Protein AF-A0A2K3MFQ8-F1 (afdb_monomer_lite)

Structure (mmCIF, N/CA/C/O backbone):
data_AF-A0A2K3MFQ8-F1
#
_entry.id   AF-A0A2K3MFQ8-F1
#
loop_
_atom_site.group_PDB
_atom_site.id
_atom_site.type_symbol
_atom_site.label_atom_id
_atom_site.label_alt_id
_atom_site.label_comp_id
_atom_site.label_asym_id
_atom_site.label_entity_id
_atom_site.label_seq_id
_atom_site.pdbx_PDB_ins_code
_atom_site.Cartn_x
_atom_site.Cartn_y
_atom_site.Cartn_z
_atom_site.occupancy
_atom_site.B_iso_or_equiv
_atom_site.auth_seq_id
_atom_site.auth_comp_id
_atom_site.auth_asym_id
_atom_site.auth_atom_id
_atom_site.pdbx_PDB_model_num
ATOM 1 N N . MET A 1 1 ? 33.961 11.883 -18.424 1.00 45.38 1 MET A N 1
ATOM 2 C CA . MET A 1 1 ? 33.830 10.442 -18.105 1.00 45.38 1 MET A CA 1
ATOM 3 C C . MET A 1 1 ? 33.049 10.193 -16.810 1.00 45.38 1 MET A C 1
ATOM 5 O O . MET A 1 1 ? 32.050 9.497 -16.885 1.00 45.38 1 MET A O 1
ATOM 9 N N . GLN A 1 2 ? 33.379 10.809 -15.663 1.00 52.81 2 GLN A N 1
ATOM 10 C CA . GLN A 1 2 ? 32.615 10.626 -14.402 1.00 52.81 2 GLN A CA 1
ATOM 11 C C . GLN A 1 2 ? 31.138 11.071 -14.459 1.00 52.81 2 GLN A C 1
ATOM 13 O O . GLN A 1 2 ? 30.263 10.360 -13.979 1.00 52.81 2 GLN A O 1
ATOM 18 N N . GLN A 1 3 ? 30.826 12.195 -15.115 1.00 50.75 3 GLN A N 1
ATOM 19 C CA . GLN A 1 3 ? 29.435 12.667 -15.259 1.00 50.75 3 GLN A CA 1
ATOM 20 C C . GLN A 1 3 ? 28.553 11.769 -16.151 1.00 50.75 3 GLN A C 1
ATOM 22 O O . GLN A 1 3 ? 27.331 11.828 -16.061 1.00 50.75 3 GLN A O 1
ATOM 27 N N . LEU A 1 4 ? 29.158 10.946 -17.014 1.00 47.12 4 LEU A N 1
ATOM 28 C CA . LEU A 1 4 ? 28.438 10.013 -17.885 1.00 47.12 4 LEU A CA 1
ATOM 29 C C . LEU A 1 4 ? 28.038 8.742 -17.115 1.00 47.12 4 LEU A C 1
ATOM 31 O O . LEU A 1 4 ? 26.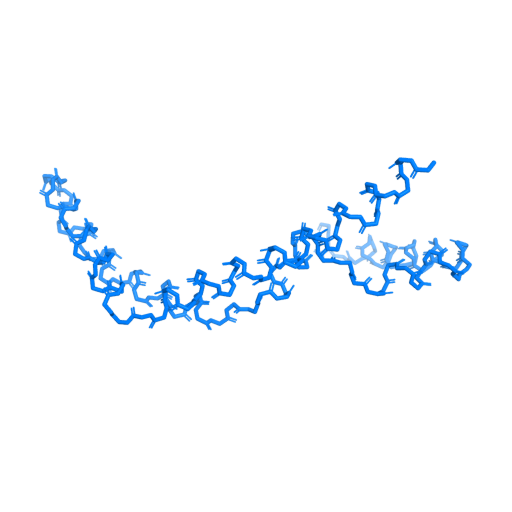951 8.223 -17.331 1.00 47.12 4 LEU A O 1
ATOM 35 N N . TYR A 1 5 ? 28.870 8.311 -16.159 1.00 47.66 5 TYR A N 1
ATOM 36 C CA . TYR A 1 5 ? 28.569 7.205 -15.246 1.00 47.66 5 TYR A CA 1
ATOM 37 C C . TYR A 1 5 ? 27.400 7.544 -14.309 1.00 47.66 5 TYR A C 1
ATOM 39 O O . TYR A 1 5 ? 26.457 6.774 -14.232 1.00 47.66 5 TYR A O 1
ATOM 47 N N . LEU A 1 6 ? 27.377 8.734 -13.693 1.00 51.62 6 LEU A N 1
ATOM 48 C CA . LEU A 1 6 ? 26.261 9.179 -12.835 1.00 51.62 6 LEU A CA 1
ATOM 49 C C . LEU A 1 6 ? 24.925 9.337 -13.585 1.00 51.62 6 LEU A C 1
ATOM 51 O O . LEU A 1 6 ? 23.872 9.074 -13.017 1.00 51.62 6 LEU A O 1
ATOM 55 N N . LYS A 1 7 ? 24.946 9.739 -14.863 1.00 46.53 7 LYS A N 1
ATOM 56 C CA . LYS A 1 7 ? 23.725 9.859 -15.685 1.00 46.53 7 LYS A CA 1
ATOM 57 C C . LYS A 1 7 ? 23.162 8.511 -16.143 1.00 46.53 7 LYS A C 1
ATOM 59 O O . LYS A 1 7 ? 21.959 8.416 -16.345 1.00 46.53 7 LYS A O 1
ATOM 64 N N . LEU A 1 8 ? 24.012 7.494 -16.295 1.00 46.12 8 LEU A N 1
ATOM 65 C CA . LEU A 1 8 ? 23.598 6.124 -16.623 1.00 46.12 8 LEU A CA 1
ATOM 66 C C . LEU A 1 8 ? 23.218 5.324 -15.364 1.00 46.12 8 LEU A C 1
ATOM 68 O O . LEU A 1 8 ? 22.328 4.484 -15.421 1.00 46.12 8 LEU A O 1
ATOM 72 N N . TYR A 1 9 ? 23.847 5.632 -14.228 1.00 50.50 9 TYR A N 1
ATOM 73 C CA . TYR A 1 9 ? 23.672 4.948 -12.944 1.00 50.50 9 TYR A CA 1
ATOM 74 C C . TYR A 1 9 ? 22.623 5.613 -12.033 1.00 50.50 9 TYR A C 1
ATOM 76 O O . TYR A 1 9 ? 22.162 4.999 -11.098 1.00 50.50 9 TYR A O 1
ATOM 84 N N . GLY A 1 10 ? 22.203 6.860 -12.265 1.00 5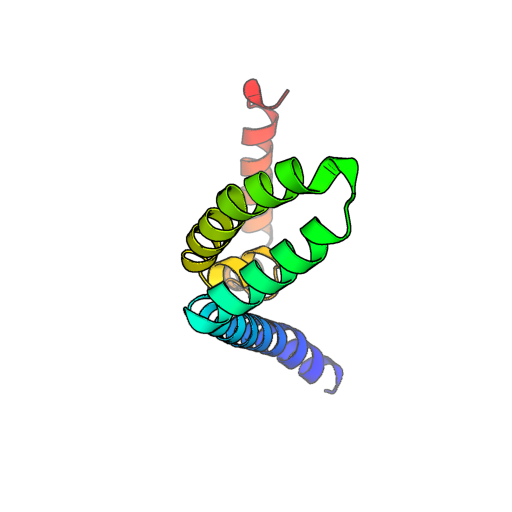2.78 10 GLY A N 1
ATOM 85 C CA . GLY A 1 10 ? 21.328 7.572 -11.317 1.00 52.78 10 GLY A CA 1
ATOM 86 C C . GLY A 1 10 ? 19.822 7.319 -11.462 1.00 52.78 10 GLY A C 1
ATOM 87 O O . GLY A 1 10 ? 19.073 7.658 -10.554 1.00 52.78 10 GLY A O 1
ATOM 88 N N . LYS A 1 11 ? 19.364 6.777 -12.601 1.00 53.22 11 LYS A N 1
ATOM 89 C CA . LYS A 1 11 ? 17.927 6.644 -12.926 1.00 53.22 11 LYS A CA 1
ATOM 90 C C . LYS A 1 11 ? 17.503 5.213 -13.259 1.00 53.22 11 LYS A C 1
ATOM 92 O O . LYS A 1 11 ? 16.476 4.770 -12.774 1.00 53.22 11 LYS A O 1
ATOM 97 N N . SER A 1 12 ? 18.329 4.466 -14.000 1.00 61.62 12 SER A N 1
ATOM 98 C CA . SER A 1 12 ? 18.137 3.017 -14.175 1.00 61.62 12 SER A CA 1
ATOM 99 C C . SER A 1 12 ? 18.286 2.275 -12.846 1.00 61.62 12 SER A C 1
ATOM 101 O O . SER A 1 12 ? 17.479 1.405 -12.563 1.00 61.62 12 SER A O 1
ATOM 103 N N . ASP A 1 13 ? 19.262 2.662 -12.018 1.00 78.00 13 ASP A N 1
ATOM 104 C CA . ASP A 1 13 ? 19.439 2.111 -10.667 1.00 78.00 13 ASP A CA 1
ATOM 105 C C . ASP A 1 13 ? 18.282 2.534 -9.752 1.00 78.00 13 ASP A C 1
ATOM 107 O O . ASP A 1 13 ? 17.709 1.711 -9.057 1.00 78.00 13 ASP A O 1
ATOM 111 N N . ALA A 1 14 ? 17.842 3.799 -9.817 1.00 86.44 14 ALA A N 1
ATOM 112 C CA . ALA A 1 14 ? 16.710 4.279 -9.019 1.00 86.44 14 ALA A CA 1
ATOM 113 C C . ALA A 1 14 ? 15.372 3.620 -9.402 1.00 86.44 14 ALA A C 1
ATOM 115 O O . ALA A 1 14 ? 14.549 3.369 -8.525 1.00 86.44 14 ALA A O 1
ATOM 116 N N . CYS A 1 15 ? 15.154 3.340 -10.691 1.00 88.75 15 CYS A N 1
ATOM 117 C CA . CYS A 1 15 ? 14.013 2.563 -11.169 1.00 88.75 15 CYS A CA 1
ATOM 118 C C . CYS A 1 15 ? 14.058 1.140 -10.614 1.00 88.75 15 CYS A C 1
ATOM 120 O O . CYS A 1 15 ? 13.121 0.735 -9.935 1.00 88.75 15 CYS A O 1
ATOM 122 N N . THR A 1 16 ? 15.171 0.427 -10.821 1.00 90.62 16 THR A N 1
ATOM 123 C CA . THR A 1 16 ? 15.352 -0.941 -10.321 1.00 90.62 16 THR A CA 1
ATOM 124 C C . THR A 1 16 ? 15.177 -1.012 -8.806 1.00 90.62 16 THR A C 1
ATOM 126 O O . THR A 1 16 ? 14.375 -1.804 -8.331 1.00 90.62 16 THR A O 1
ATOM 129 N N . ILE A 1 17 ? 15.830 -0.125 -8.050 1.00 92.50 17 ILE A N 1
ATOM 130 C CA . ILE A 1 17 ? 15.701 -0.059 -6.588 1.00 92.50 17 ILE A CA 1
ATOM 131 C C . ILE A 1 17 ? 14.251 0.213 -6.178 1.00 92.50 17 ILE A C 1
ATOM 133 O O . ILE A 1 17 ? 13.759 -0.395 -5.232 1.00 92.50 17 ILE A O 1
ATOM 137 N N . CYS A 1 18 ? 13.551 1.117 -6.869 1.00 94.69 18 CYS A N 1
ATOM 138 C CA . CYS A 1 18 ? 12.146 1.386 -6.582 1.00 94.69 18 CYS A CA 1
ATOM 139 C C . CYS A 1 18 ? 11.275 0.152 -6.820 1.00 94.69 18 CYS A C 1
ATOM 141 O O . CYS A 1 18 ? 10.446 -0.174 -5.971 1.00 94.69 18 CYS A O 1
ATOM 143 N N . GLU A 1 19 ? 11.450 -0.529 -7.953 1.00 94.69 19 GLU A N 1
ATOM 144 C CA . GLU A 1 19 ? 10.659 -1.706 -8.306 1.00 94.69 19 GLU A CA 1
ATOM 145 C C . GLU A 1 19 ? 10.930 -2.865 -7.345 1.00 94.69 19 GLU A C 1
ATOM 147 O O . GLU A 1 19 ? 9.983 -3.478 -6.850 1.00 94.69 19 GLU A O 1
ATOM 152 N N . GLU A 1 20 ? 12.197 -3.129 -7.026 1.00 94.69 20 GLU A N 1
ATOM 153 C CA . GLU A 1 20 ? 12.611 -4.162 -6.073 1.00 94.69 20 GLU A CA 1
ATOM 154 C C . GLU A 1 20 ? 12.068 -3.873 -4.674 1.00 94.69 20 GLU A C 1
ATOM 156 O O . GLU A 1 20 ? 11.386 -4.717 -4.094 1.00 94.69 20 GLU A O 1
ATOM 161 N N . TYR A 1 21 ? 12.279 -2.656 -4.165 1.00 95.00 21 TYR A N 1
ATOM 162 C CA . TYR A 1 21 ? 11.792 -2.263 -2.845 1.00 95.00 21 TYR A CA 1
ATOM 163 C C . TYR A 1 21 ? 10.264 -2.293 -2.767 1.00 95.00 21 TYR A C 1
ATOM 165 O O . TYR A 1 21 ? 9.692 -2.786 -1.797 1.00 95.00 21 TYR A O 1
ATOM 173 N N . THR A 1 22 ? 9.582 -1.801 -3.804 1.00 96.00 22 THR A N 1
ATOM 174 C CA . THR A 1 22 ? 8.119 -1.864 -3.869 1.00 96.00 22 THR A CA 1
ATOM 175 C C . THR A 1 22 ? 7.655 -3.313 -3.871 1.00 96.00 22 THR A C 1
ATOM 177 O O . THR A 1 22 ? 6.726 -3.645 -3.146 1.00 96.00 22 THR A O 1
ATOM 180 N N . THR A 1 23 ? 8.308 -4.191 -4.632 1.00 96.19 23 THR A N 1
ATOM 181 C CA . THR A 1 23 ? 7.977 -5.622 -4.660 1.00 96.19 23 THR A CA 1
ATOM 182 C C . THR A 1 23 ? 8.130 -6.254 -3.280 1.00 96.19 23 THR A C 1
ATOM 184 O O . THR A 1 23 ? 7.198 -6.899 -2.806 1.00 96.19 23 THR A O 1
ATOM 187 N N . GLU A 1 24 ? 9.251 -6.005 -2.601 1.00 96.00 24 GLU A N 1
ATOM 188 C CA . GLU A 1 24 ? 9.511 -6.528 -1.256 1.00 96.00 24 GLU A CA 1
ATOM 189 C C . GLU A 1 24 ? 8.458 -6.051 -0.247 1.00 96.00 24 GLU A C 1
ATOM 191 O O . GLU A 1 24 ? 7.890 -6.855 0.494 1.00 96.00 24 GLU A O 1
ATOM 196 N N . VAL A 1 25 ? 8.127 -4.756 -0.262 1.00 95.31 25 VAL A N 1
ATOM 197 C CA . VAL A 1 25 ? 7.083 -4.191 0.604 1.00 95.31 25 VAL A CA 1
ATOM 198 C C . VAL A 1 25 ? 5.716 -4.793 0.290 1.00 95.31 25 VAL A C 1
ATOM 200 O O . VAL A 1 25 ? 4.967 -5.110 1.212 1.00 95.31 25 VAL A O 1
ATOM 203 N N . LEU A 1 26 ? 5.369 -4.967 -0.987 1.00 95.88 26 LEU A N 1
ATOM 204 C CA . LEU A 1 26 ? 4.098 -5.577 -1.374 1.00 95.88 26 LEU A CA 1
ATOM 205 C C . LEU A 1 26 ? 4.004 -7.031 -0.922 1.00 95.88 26 LEU A C 1
ATOM 207 O O . LEU A 1 26 ? 2.932 -7.451 -0.500 1.00 95.88 26 LEU A O 1
ATOM 211 N N . ASP A 1 27 ? 5.088 -7.796 -1.003 1.00 95.00 27 ASP A N 1
ATOM 212 C CA . ASP A 1 27 ? 5.091 -9.190 -0.569 1.00 95.00 27 ASP A CA 1
ATOM 213 C C . ASP A 1 27 ? 5.023 -9.306 0.955 1.00 95.00 27 ASP A C 1
ATOM 215 O O . ASP A 1 27 ? 4.227 -10.097 1.461 1.00 95.00 27 ASP A O 1
ATOM 219 N N . TYR A 1 28 ? 5.738 -8.444 1.684 1.00 95.00 28 TYR A N 1
ATOM 220 C CA . TYR A 1 28 ? 5.583 -8.306 3.133 1.00 95.00 28 TYR A CA 1
ATOM 221 C C . TYR A 1 28 ? 4.129 -7.976 3.508 1.00 95.00 28 TYR A C 1
ATOM 223 O O . TYR A 1 28 ? 3.523 -8.643 4.339 1.00 95.00 28 TYR A O 1
ATOM 231 N N . LEU A 1 29 ? 3.515 -6.999 2.834 1.00 95.25 29 LEU A N 1
ATOM 232 C CA . LEU A 1 29 ? 2.136 -6.578 3.095 1.00 95.25 29 LEU A CA 1
ATOM 233 C C . LEU A 1 29 ? 1.064 -7.541 2.560 1.00 95.25 29 LEU A C 1
ATOM 235 O O . LEU A 1 29 ? -0.114 -7.293 2.799 1.00 95.25 29 LEU A O 1
ATOM 239 N N . LYS A 1 30 ? 1.414 -8.615 1.843 1.00 92.50 30 LYS A N 1
ATOM 240 C CA . LYS A 1 30 ? 0.478 -9.700 1.481 1.00 92.50 30 LYS A CA 1
ATOM 241 C C . LYS A 1 30 ? 0.469 -10.828 2.509 1.00 92.50 30 LYS A C 1
ATOM 243 O O . LYS A 1 30 ? -0.443 -11.652 2.472 1.00 92.50 30 LYS A O 1
ATOM 248 N N . ASP A 1 31 ? 1.472 -10.897 3.380 1.00 94.69 31 ASP A N 1
ATOM 249 C CA . ASP A 1 31 ? 1.554 -11.946 4.386 1.00 94.69 31 ASP A CA 1
ATOM 250 C C . ASP A 1 31 ? 0.475 -11.758 5.464 1.00 94.69 31 ASP A C 1
ATOM 252 O O . ASP A 1 31 ? 0.313 -10.685 6.051 1.00 94.69 31 ASP A O 1
ATOM 256 N N . ASN A 1 32 ? -0.274 -12.828 5.743 1.00 95.31 32 ASN A N 1
ATOM 257 C CA . ASN A 1 32 ? -1.354 -12.785 6.728 1.00 95.31 32 ASN A CA 1
ATOM 258 C C . ASN A 1 32 ? -0.838 -12.520 8.152 1.00 95.31 32 ASN A C 1
ATOM 260 O O . ASN A 1 32 ? -1.565 -11.927 8.947 1.00 95.31 32 ASN A O 1
ATOM 264 N N . ASN A 1 33 ? 0.384 -12.942 8.499 1.00 96.81 33 ASN A N 1
ATOM 265 C CA . ASN A 1 33 ? 0.942 -12.654 9.822 1.00 96.81 33 ASN A CA 1
ATOM 266 C C . ASN A 1 33 ? 1.258 -11.164 9.940 1.00 96.81 33 ASN A C 1
ATOM 268 O O . ASN A 1 33 ? 0.907 -10.553 10.944 1.00 96.81 33 ASN A O 1
ATOM 272 N N . THR A 1 34 ? 1.806 -10.552 8.885 1.00 96.19 34 THR A N 1
ATOM 273 C CA . THR A 1 34 ? 2.003 -9.098 8.827 1.00 96.19 34 THR A CA 1
ATOM 274 C C . THR A 1 34 ? 0.688 -8.333 9.006 1.00 96.19 34 THR A C 1
ATOM 276 O O . THR A 1 34 ? 0.665 -7.315 9.700 1.00 96.19 34 THR A O 1
ATOM 279 N N . HIS A 1 35 ? -0.428 -8.813 8.442 1.00 96.06 35 HIS A N 1
ATOM 280 C CA . HIS A 1 35 ? -1.742 -8.186 8.663 1.00 96.06 35 HIS A CA 1
ATOM 281 C C . HIS A 1 35 ? -2.142 -8.207 10.135 1.00 96.06 35 HIS A C 1
ATOM 283 O O . HIS A 1 35 ? -2.553 -7.174 10.667 1.00 96.06 35 HIS A O 1
ATOM 289 N N . VAL A 1 36 ? -2.006 -9.368 10.782 1.00 97.44 36 VAL A N 1
ATOM 290 C CA . VAL A 1 36 ? -2.324 -9.546 12.204 1.00 97.44 36 VAL A CA 1
ATOM 291 C C . VAL A 1 36 ? -1.453 -8.629 13.061 1.00 97.44 36 VAL A C 1
ATOM 293 O O . VAL A 1 36 ? -1.986 -7.868 13.861 1.00 97.44 36 VAL A O 1
ATOM 296 N N . GLU A 1 37 ? -0.139 -8.612 12.832 1.00 97.81 37 GLU A N 1
ATOM 297 C CA . GLU A 1 37 ? 0.797 -7.771 13.588 1.00 97.81 37 GLU A CA 1
ATOM 298 C C . GLU A 1 37 ? 0.464 -6.273 13.487 1.00 97.81 37 GLU A C 1
ATOM 300 O O . GLU A 1 37 ? 0.484 -5.555 14.491 1.00 97.81 37 GLU A O 1
ATOM 305 N N . ILE A 1 38 ? 0.125 -5.788 12.286 1.00 97.88 38 ILE A N 1
ATOM 306 C CA . ILE A 1 38 ? -0.248 -4.383 12.069 1.00 97.88 38 ILE A CA 1
ATOM 307 C C . ILE A 1 38 ? -1.574 -4.056 12.763 1.00 97.88 38 ILE A C 1
ATOM 309 O O . ILE A 1 38 ? -1.664 -3.031 13.444 1.00 97.88 38 ILE A O 1
ATOM 313 N N . ILE A 1 39 ? -2.597 -4.902 12.605 1.00 98.12 39 ILE A N 1
ATOM 314 C CA . ILE A 1 39 ? -3.916 -4.685 13.217 1.00 98.12 39 ILE A CA 1
ATOM 315 C C . ILE A 1 39 ? -3.800 -4.689 14.743 1.00 98.12 39 ILE A C 1
ATOM 317 O O . ILE A 1 39 ? -4.268 -3.746 15.381 1.00 98.12 39 ILE A O 1
ATOM 321 N N . ASP A 1 40 ? -3.098 -5.664 15.320 1.00 98.25 40 ASP A N 1
ATOM 322 C CA . ASP A 1 40 ? -2.899 -5.770 16.767 1.00 98.25 40 ASP A CA 1
ATOM 323 C C . ASP A 1 40 ? -2.145 -4.554 17.321 1.00 98.25 40 ASP A C 1
ATOM 325 O O . ASP A 1 40 ? -2.493 -4.009 18.373 1.00 98.25 40 ASP A O 1
ATOM 329 N N . SER A 1 41 ? -1.126 -4.070 16.606 1.00 98.31 41 SER A N 1
ATOM 330 C CA . SER A 1 41 ? -0.384 -2.865 16.993 1.00 98.31 41 SER A CA 1
ATOM 331 C C . SER A 1 41 ? -1.269 -1.609 16.975 1.00 98.31 41 SER A C 1
ATOM 333 O O . SER A 1 41 ? -1.233 -0.782 17.898 1.00 98.31 41 SER A O 1
ATOM 335 N N . LEU A 1 42 ? -2.132 -1.478 15.964 1.00 98.38 42 LEU A N 1
ATOM 336 C CA . LEU A 1 42 ? -3.091 -0.379 15.870 1.00 98.38 42 LEU A CA 1
ATOM 337 C C . LEU A 1 42 ? -4.189 -0.477 16.937 1.00 98.38 42 LEU A C 1
ATOM 339 O O . LEU A 1 42 ? -4.518 0.538 17.551 1.00 98.38 42 LEU A O 1
ATOM 343 N N . HIS A 1 43 ? -4.703 -1.671 17.234 1.00 98.44 43 HIS A N 1
ATOM 344 C CA . HIS A 1 43 ? -5.643 -1.893 18.339 1.00 98.44 43 HIS A CA 1
ATOM 345 C C . HIS A 1 43 ? -5.025 -1.536 19.689 1.00 98.44 43 HIS A C 1
ATOM 347 O O . HIS A 1 43 ? -5.633 -0.797 20.468 1.00 98.44 43 HIS A O 1
ATOM 353 N N . ASN A 1 44 ? -3.784 -1.962 19.933 1.00 98.00 44 ASN A N 1
ATOM 354 C CA . ASN A 1 44 ? -3.030 -1.572 21.122 1.00 98.00 44 ASN A CA 1
ATOM 355 C C . ASN A 1 44 ? -2.895 -0.050 21.218 1.00 98.00 44 ASN A C 1
ATOM 357 O O . ASN A 1 44 ? -3.097 0.525 22.287 1.00 98.00 44 ASN A O 1
ATOM 361 N N . THR A 1 45 ? -2.631 0.633 20.105 1.00 97.50 45 THR A N 1
ATOM 362 C CA . THR A 1 45 ? -2.601 2.101 20.065 1.00 97.50 45 THR A CA 1
ATOM 363 C C . THR A 1 45 ? -3.972 2.698 20.399 1.00 97.50 45 THR A C 1
ATOM 365 O O . THR A 1 45 ? -4.057 3.599 21.234 1.00 97.50 45 THR A O 1
ATOM 368 N N . CYS A 1 46 ? -5.060 2.160 19.837 1.00 98.31 46 CYS A N 1
ATOM 369 C CA . CYS A 1 46 ? -6.426 2.599 20.131 1.00 98.31 46 CYS A CA 1
ATOM 370 C C . CYS A 1 46 ? -6.788 2.470 21.616 1.00 98.31 46 CYS A C 1
ATOM 372 O O . CYS A 1 46 ? -7.464 3.344 22.158 1.00 98.31 46 CYS A O 1
ATOM 374 N N . HIS A 1 47 ? -6.311 1.430 22.302 1.00 96.94 47 HIS A N 1
ATOM 375 C CA . HIS A 1 47 ? -6.574 1.237 23.729 1.00 96.94 47 HIS A CA 1
ATOM 376 C C . HIS A 1 47 ? -5.974 2.326 24.625 1.00 96.94 47 HIS A C 1
ATOM 378 O O . HIS A 1 47 ? -6.520 2.605 25.693 1.00 96.94 47 HIS A O 1
ATOM 384 N N . HIS A 1 48 ? -4.921 3.008 24.172 1.00 96.69 48 HIS A N 1
ATOM 385 C CA . HIS A 1 48 ? -4.358 4.161 24.874 1.00 96.69 48 HIS A CA 1
ATOM 386 C C . HIS A 1 48 ? -5.172 5.451 24.656 1.00 96.69 48 HIS A C 1
ATOM 388 O O . HIS A 1 48 ? -4.992 6.432 25.379 1.00 96.69 48 HIS A O 1
ATOM 394 N N . LEU A 1 49 ? -6.109 5.462 23.701 1.00 94.31 49 LEU A N 1
ATOM 395 C CA . LEU A 1 49 ? -6.939 6.620 23.368 1.00 94.31 49 LEU A CA 1
ATOM 396 C C . LEU A 1 49 ? -8.242 6.641 24.179 1.00 94.31 49 LEU A C 1
ATOM 398 O O . LEU A 1 49 ? -9.315 6.533 23.602 1.00 94.31 49 LEU A O 1
ATOM 402 N N . LEU A 1 50 ? -8.158 6.802 25.504 1.00 93.12 50 LEU A N 1
ATOM 403 C CA . LEU A 1 50 ? -9.269 6.937 26.474 1.00 93.12 50 LEU A CA 1
ATOM 404 C C . LEU A 1 50 ? -10.701 6.962 25.881 1.00 93.12 50 LEU A C 1
ATOM 406 O O . LEU A 1 50 ? -11.308 5.917 25.652 1.00 93.12 50 LEU A O 1
ATOM 410 N N . SER A 1 51 ? -11.256 8.153 25.630 1.00 96.19 51 SER A N 1
ATOM 411 C CA . SER A 1 51 ? -12.635 8.340 25.157 1.00 96.19 51 SER A CA 1
ATOM 412 C C . SER A 1 51 ? -12.839 8.017 23.674 1.00 96.19 51 SER A C 1
ATOM 414 O O . SER A 1 51 ? -13.978 7.873 23.236 1.00 96.19 51 SER A O 1
ATOM 416 N N . PHE A 1 52 ? -11.761 7.889 22.899 1.00 96.62 52 PHE A N 1
ATOM 417 C CA . PHE A 1 52 ? -11.803 7.653 21.455 1.00 96.62 52 PHE A CA 1
ATOM 418 C C . PHE A 1 52 ? -11.550 6.185 21.072 1.00 96.62 52 PHE A C 1
ATOM 420 O O . PHE A 1 52 ? -11.718 5.818 19.912 1.00 96.62 52 PHE A O 1
ATOM 427 N N . ASN A 1 53 ? -11.210 5.323 22.035 1.00 97.31 53 ASN A N 1
ATOM 428 C CA . ASN A 1 53 ? -10.805 3.930 21.836 1.00 97.31 53 ASN A CA 1
ATOM 429 C C . ASN A 1 53 ? -11.783 3.167 20.930 1.00 97.31 53 ASN A C 1
ATOM 431 O O . ASN A 1 53 ? -11.395 2.660 19.884 1.00 97.31 53 ASN A O 1
ATOM 435 N N . GLN A 1 54 ? -13.079 3.179 21.253 1.00 98.06 54 GLN A N 1
ATOM 436 C CA . GLN A 1 54 ? -14.079 2.462 20.452 1.00 98.06 54 GLN A CA 1
ATOM 437 C C . GLN A 1 54 ? -14.220 2.987 19.018 1.00 98.06 54 GLN A C 1
ATOM 439 O O . GLN A 1 54 ? -14.509 2.214 18.108 1.00 98.06 54 GLN A O 1
ATOM 444 N N . GLN A 1 55 ? -14.065 4.295 18.807 1.00 98.38 55 GLN A N 1
ATOM 445 C CA . GLN A 1 55 ? -14.132 4.888 17.470 1.00 98.38 55 GLN A CA 1
ATOM 446 C C . GLN A 1 55 ? -12.867 4.544 16.680 1.00 98.38 55 GLN A C 1
ATOM 448 O O . GLN A 1 55 ? -12.970 4.160 15.521 1.00 98.38 55 GLN A O 1
ATOM 453 N N . CYS A 1 56 ? -11.703 4.580 17.331 1.00 98.69 56 CYS A N 1
ATOM 454 C CA . CYS A 1 56 ? -10.433 4.146 16.761 1.00 98.69 56 CYS A CA 1
ATOM 455 C C . CYS A 1 56 ? -10.474 2.678 16.317 1.00 98.69 56 CYS A C 1
ATOM 457 O O . CYS A 1 56 ? -10.185 2.405 15.157 1.00 98.69 56 CYS A O 1
ATOM 459 N N . LEU A 1 57 ? -10.918 1.754 17.181 1.00 98.62 57 LEU A N 1
ATOM 460 C CA . LEU A 1 57 ? -11.022 0.327 16.841 1.00 98.62 57 LEU A CA 1
ATOM 461 C C . LEU A 1 57 ? -11.895 0.105 15.601 1.00 98.62 57 LEU A C 1
ATOM 463 O O . LEU A 1 57 ? -11.470 -0.553 14.661 1.00 98.62 57 LEU A O 1
ATOM 467 N N . LYS A 1 58 ? -13.066 0.755 15.536 1.00 98.44 58 LYS A N 1
ATOM 468 C CA . LYS A 1 58 ? -13.952 0.681 14.362 1.00 98.44 58 LYS A CA 1
ATOM 469 C C . LYS A 1 58 ? -13.293 1.185 13.080 1.00 98.44 58 LYS A C 1
ATOM 471 O O . LYS A 1 58 ? -13.548 0.637 12.012 1.00 98.44 58 LYS A O 1
ATOM 476 N N . LEU A 1 59 ? -12.489 2.247 13.166 1.00 98.31 59 LEU A N 1
ATOM 477 C CA . LEU A 1 59 ? -11.750 2.761 12.015 1.00 98.31 59 LEU A CA 1
ATOM 478 C C . LEU A 1 59 ? -10.666 1.774 11.579 1.00 98.31 59 LEU A C 1
ATOM 480 O O . LEU A 1 59 ? -10.537 1.532 10.384 1.00 98.31 59 LEU A O 1
ATOM 484 N N . VAL A 1 60 ? -9.929 1.185 12.523 1.00 98.50 60 VAL A N 1
ATOM 485 C CA . VAL A 1 60 ? -8.902 0.172 12.234 1.00 98.50 60 VAL A CA 1
ATOM 486 C C . VAL A 1 60 ? -9.530 -1.046 11.557 1.00 98.50 60 VAL A C 1
ATOM 488 O O . VAL A 1 60 ? -9.116 -1.401 10.455 1.00 98.50 60 VAL A O 1
ATOM 491 N N . ASP A 1 61 ? -10.586 -1.606 12.152 1.00 98.19 61 ASP A N 1
ATOM 492 C CA . ASP A 1 61 ? -11.279 -2.804 11.657 1.00 98.19 61 ASP A CA 1
ATOM 493 C C . ASP A 1 61 ? -11.869 -2.616 10.257 1.00 98.19 61 ASP A C 1
ATOM 495 O O . ASP A 1 61 ? -11.992 -3.570 9.493 1.00 98.19 61 ASP A O 1
ATOM 499 N N . TYR A 1 62 ? -12.246 -1.383 9.914 1.00 98.12 62 TYR A N 1
ATOM 500 C CA . TYR A 1 62 ? -12.816 -1.073 8.611 1.00 98.12 62 TYR A CA 1
ATOM 501 C C . TYR A 1 62 ? -11.748 -0.719 7.572 1.00 98.12 62 TYR A C 1
ATOM 503 O O . TYR A 1 62 ? -11.740 -1.274 6.475 1.00 98.12 62 TYR A O 1
ATOM 511 N N . TYR A 1 63 ? -10.845 0.212 7.886 1.00 98.38 63 TYR A N 1
ATOM 512 C CA . TYR A 1 63 ? -9.950 0.795 6.886 1.00 98.38 63 TYR A CA 1
ATOM 513 C C . TYR A 1 63 ? -8.680 -0.014 6.644 1.00 98.38 63 TYR A C 1
ATOM 515 O O . TYR A 1 63 ? -8.185 -0.004 5.519 1.00 98.38 63 TYR A O 1
ATOM 523 N N . VAL A 1 64 ? -8.145 -0.721 7.642 1.00 97.50 64 VAL A N 1
ATOM 524 C CA . VAL A 1 64 ? -6.880 -1.458 7.474 1.00 97.50 64 VAL A CA 1
ATOM 525 C C . VAL A 1 64 ? -7.030 -2.650 6.515 1.00 97.50 64 VAL A C 1
ATOM 527 O O . VAL A 1 64 ? -6.210 -2.769 5.603 1.00 97.50 64 VAL A O 1
ATOM 530 N N . PRO A 1 65 ? -8.094 -3.476 6.587 1.00 95.50 65 PRO A N 1
ATOM 531 C CA . PRO A 1 65 ? -8.310 -4.529 5.589 1.00 95.50 65 PRO A CA 1
ATOM 532 C C . PRO A 1 65 ? -8.527 -3.987 4.167 1.00 95.50 65 PRO A C 1
ATOM 534 O O . PRO A 1 65 ? -8.053 -4.572 3.188 1.00 95.50 65 PRO A O 1
ATOM 537 N N . LEU A 1 66 ? -9.217 -2.846 4.041 1.00 96.56 66 LEU A N 1
ATOM 538 C CA . LEU A 1 66 ? -9.387 -2.163 2.755 1.00 96.56 66 LEU A CA 1
ATOM 539 C C . LEU A 1 66 ? -8.043 -1.669 2.215 1.00 96.56 66 LEU A C 1
ATOM 541 O O . LEU A 1 66 ? -7.751 -1.854 1.039 1.00 96.56 66 LEU A O 1
ATOM 545 N N . PHE A 1 67 ? -7.197 -1.109 3.076 1.00 95.50 67 PHE A N 1
ATOM 546 C CA . PHE A 1 67 ? -5.851 -0.677 2.719 1.00 95.50 67 PHE A CA 1
ATOM 547 C C . PHE A 1 67 ? -4.998 -1.831 2.181 1.00 95.50 67 PHE A C 1
ATOM 549 O O . PHE A 1 67 ? -4.413 -1.686 1.109 1.00 95.50 67 PHE A O 1
ATOM 556 N N . PHE A 1 68 ? -4.983 -2.994 2.844 1.00 95.50 68 PHE A N 1
ATOM 557 C CA . PHE A 1 68 ? -4.277 -4.173 2.320 1.00 95.50 68 PHE A CA 1
ATOM 558 C C . PHE A 1 68 ? -4.828 -4.620 0.962 1.00 95.50 68 PHE A C 1
ATOM 560 O O . PHE A 1 68 ? -4.059 -4.956 0.062 1.00 95.50 68 PHE A O 1
ATOM 567 N N . SER A 1 69 ? -6.150 -4.562 0.786 1.00 93.69 69 SER A N 1
ATOM 568 C CA . SER A 1 69 ? -6.803 -4.916 -0.480 1.00 93.69 69 SER A CA 1
ATOM 569 C C . SER A 1 69 ? -6.417 -3.979 -1.628 1.00 93.69 69 SER A C 1
ATOM 571 O O . SER A 1 69 ? -6.220 -4.439 -2.752 1.00 93.69 69 SER A O 1
ATOM 573 N N . GLU A 1 70 ? -6.293 -2.677 -1.363 1.00 93.56 70 GLU A N 1
ATOM 574 C CA . GLU A 1 70 ? -5.869 -1.700 -2.371 1.00 93.56 70 GLU A CA 1
ATOM 575 C C 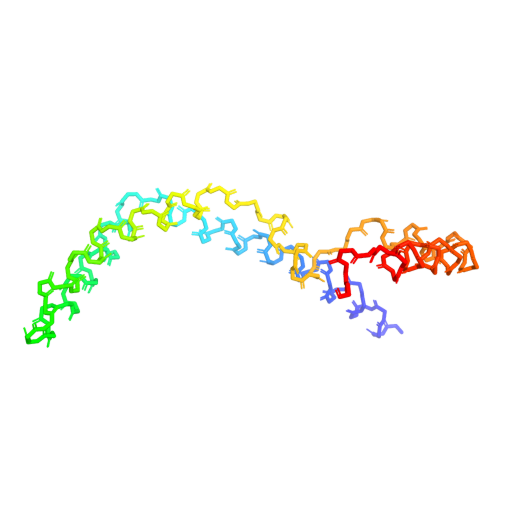. GLU A 1 70 ? -4.369 -1.797 -2.667 1.00 93.56 70 GLU A C 1
ATOM 577 O O . GLU A 1 70 ? -3.970 -1.772 -3.831 1.00 93.56 70 GLU A O 1
ATOM 582 N N . ILE A 1 71 ? -3.532 -1.991 -1.643 1.00 92.44 71 ILE A N 1
ATOM 583 C CA . ILE A 1 71 ? -2.089 -2.178 -1.829 1.00 92.44 71 ILE A CA 1
ATOM 584 C C . ILE A 1 71 ? -1.781 -3.433 -2.642 1.00 92.44 71 ILE A C 1
ATOM 586 O O . ILE A 1 71 ? -0.915 -3.389 -3.512 1.00 92.44 71 ILE A O 1
ATOM 590 N N . ALA A 1 72 ? -2.515 -4.529 -2.438 1.00 89.81 72 ALA A N 1
ATOM 591 C CA . ALA A 1 72 ? -2.317 -5.767 -3.190 1.00 89.81 72 ALA A CA 1
ATOM 592 C C . ALA A 1 72 ? -2.497 -5.607 -4.715 1.00 89.81 72 ALA A C 1
ATOM 594 O O . ALA A 1 72 ? -2.061 -6.472 -5.474 1.00 89.81 72 ALA A O 1
ATOM 595 N N . ARG A 1 73 ? -3.130 -4.515 -5.170 1.00 93.38 73 ARG A N 1
ATOM 596 C CA . ARG A 1 73 ? -3.338 -4.197 -6.591 1.00 93.38 73 ARG A CA 1
ATOM 597 C C . ARG A 1 73 ? -2.242 -3.320 -7.193 1.00 93.38 73 ARG A C 1
ATOM 599 O O . ARG A 1 73 ? -2.257 -3.098 -8.401 1.00 93.38 73 ARG A O 1
ATOM 606 N N . ILE A 1 74 ? -1.323 -2.798 -6.384 1.00 95.12 74 ILE A N 1
ATOM 607 C CA . ILE A 1 74 ? -0.246 -1.934 -6.866 1.00 95.12 74 ILE A CA 1
ATOM 608 C C . ILE A 1 74 ? 0.693 -2.741 -7.763 1.00 95.12 74 ILE A C 1
ATOM 610 O O . ILE A 1 74 ? 1.178 -3.808 -7.390 1.00 95.12 74 ILE A O 1
ATOM 614 N N . ASN A 1 75 ? 0.985 -2.192 -8.941 1.00 96.31 75 ASN A N 1
ATOM 615 C CA . ASN A 1 75 ? 2.054 -2.674 -9.799 1.00 96.31 75 ASN A CA 1
ATOM 616 C C . ASN A 1 75 ? 3.343 -1.873 -9.511 1.00 96.31 75 ASN A C 1
ATOM 618 O O . ASN A 1 75 ? 3.308 -0.644 -9.617 1.00 96.31 75 ASN A O 1
ATOM 622 N N . PRO A 1 76 ? 4.471 -2.527 -9.166 1.00 95.19 76 PRO A N 1
ATOM 623 C CA . PRO A 1 76 ? 5.735 -1.844 -8.886 1.00 95.19 76 PRO A CA 1
ATOM 624 C C . PRO A 1 76 ? 6.201 -0.908 -10.004 1.00 95.19 76 PRO A C 1
ATOM 626 O O . PRO A 1 76 ? 6.519 0.246 -9.733 1.00 95.19 76 PRO A O 1
ATOM 629 N N . GLY A 1 77 ? 6.162 -1.364 -11.259 1.00 93.06 77 GLY A N 1
ATOM 630 C CA . GLY A 1 77 ? 6.585 -0.561 -12.408 1.00 93.06 77 GLY A CA 1
ATOM 631 C C . GLY A 1 77 ? 5.718 0.684 -12.592 1.00 93.06 77 GLY A C 1
ATOM 632 O O . GLY A 1 77 ? 6.240 1.790 -12.698 1.00 93.06 77 GLY A O 1
ATOM 633 N N . GLU A 1 78 ? 4.389 0.542 -12.529 1.00 93.62 78 GLU A N 1
ATOM 634 C CA . GLU A 1 78 ? 3.469 1.688 -12.638 1.00 93.62 78 GLU A CA 1
ATOM 635 C C . GLU A 1 78 ? 3.641 2.692 -11.487 1.00 93.62 78 GLU A C 1
ATOM 637 O O . GLU A 1 78 ? 3.574 3.908 -11.700 1.00 93.62 78 GLU A O 1
ATOM 642 N N . LEU A 1 79 ? 3.881 2.204 -10.264 1.00 93.62 79 LEU A N 1
ATOM 643 C CA . LEU A 1 79 ? 4.158 3.057 -9.111 1.00 93.62 79 LEU A CA 1
ATOM 644 C C . LEU A 1 79 ? 5.446 3.861 -9.336 1.00 93.62 79 LEU A C 1
ATOM 646 O O . LEU A 1 79 ? 5.447 5.084 -9.189 1.00 93.62 79 LEU A O 1
ATOM 650 N N . CYS A 1 80 ? 6.527 3.192 -9.728 1.00 92.19 80 CYS A N 1
ATOM 651 C CA . CYS A 1 80 ? 7.833 3.809 -9.943 1.00 92.19 80 CYS A CA 1
ATOM 652 C C . CYS A 1 80 ? 7.851 4.754 -11.158 1.00 92.19 80 CYS A C 1
ATOM 654 O O . CYS A 1 80 ? 8.501 5.805 -11.117 1.00 92.19 80 CYS A O 1
ATOM 656 N N . ASP A 1 81 ? 7.071 4.451 -12.200 1.00 89.88 81 ASP A N 1
ATOM 657 C CA . ASP A 1 81 ? 6.794 5.352 -13.323 1.00 89.88 81 ASP A CA 1
ATOM 658 C C . ASP A 1 81 ? 6.066 6.621 -12.858 1.00 89.88 81 ASP A C 1
ATOM 660 O O . ASP A 1 81 ? 6.446 7.729 -13.247 1.00 89.88 81 ASP A O 1
ATOM 664 N N . LYS 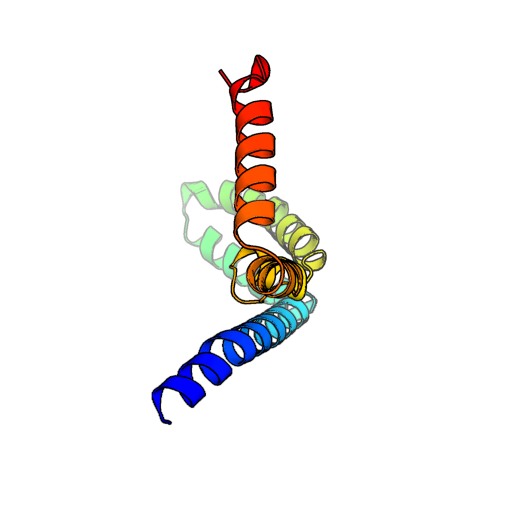A 1 82 ? 5.059 6.501 -11.978 1.00 90.19 82 LYS A N 1
ATOM 665 C CA . LYS A 1 82 ? 4.326 7.655 -11.422 1.00 90.19 82 LYS A CA 1
ATOM 666 C C . LYS A 1 82 ? 5.240 8.603 -10.642 1.00 90.19 82 LYS A C 1
ATOM 668 O O . LYS A 1 82 ? 5.021 9.815 -10.650 1.00 90.19 82 LYS A O 1
ATOM 673 N N . PHE A 1 83 ? 6.284 8.072 -10.010 1.00 87.00 83 PHE A N 1
ATOM 674 C CA . PHE A 1 83 ? 7.322 8.864 -9.347 1.00 87.00 83 PHE A CA 1
ATOM 675 C C . PHE A 1 83 ? 8.444 9.336 -10.289 1.00 87.00 83 PHE A C 1
ATOM 677 O O . PHE A 1 83 ? 9.381 9.992 -9.837 1.00 87.00 83 PHE A O 1
ATOM 684 N N . ASN A 1 84 ? 8.341 9.078 -11.599 1.00 83.38 84 ASN A N 1
ATOM 685 C CA . ASN A 1 84 ? 9.343 9.405 -12.624 1.00 83.38 84 ASN A CA 1
ATOM 686 C C . ASN A 1 84 ? 10.732 8.795 -12.358 1.00 83.38 84 ASN A C 1
ATOM 688 O O . ASN A 1 84 ? 11.749 9.326 -12.825 1.00 83.38 84 ASN A O 1
ATOM 692 N N . LEU A 1 85 ? 10.775 7.698 -11.597 1.00 85.88 85 LEU A N 1
ATOM 693 C CA . LEU A 1 85 ? 11.998 6.956 -11.298 1.00 85.88 85 LEU A CA 1
ATOM 694 C C . LEU A 1 85 ? 12.348 6.032 -12.456 1.00 85.88 85 LEU A C 1
ATOM 696 O O . LEU A 1 85 ? 13.512 5.933 -12.832 1.00 85.88 85 LEU A O 1
ATOM 700 N N . CYS A 1 86 ? 11.328 5.448 -13.076 1.00 84.25 86 CYS A N 1
ATOM 701 C CA . CYS A 1 86 ? 11.462 4.658 -14.282 1.00 84.25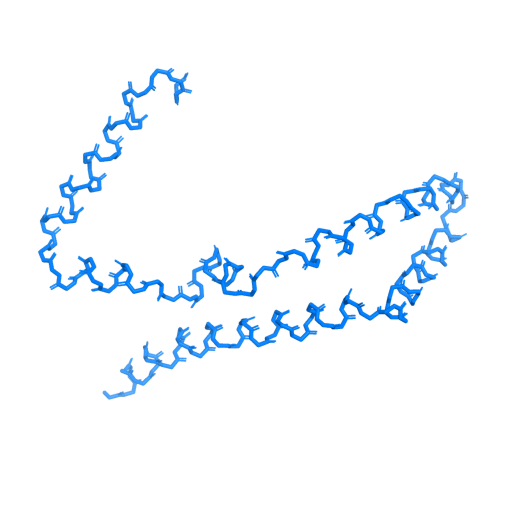 86 CYS A CA 1
ATOM 702 C C . CYS A 1 86 ? 11.329 5.532 -15.527 1.00 84.25 86 CYS A C 1
ATOM 704 O O . CYS A 1 86 ? 10.546 6.483 -15.611 1.00 84.25 86 CYS A O 1
ATOM 706 N N . GLU A 1 87 ? 12.198 5.269 -16.497 1.00 71.69 87 GLU A N 1
ATOM 707 C CA . GLU A 1 87 ? 12.219 6.025 -17.729 1.00 71.69 87 GLU A CA 1
ATOM 708 C C . GLU A 1 87 ? 11.423 5.288 -18.783 1.00 71.69 87 GLU A C 1
ATOM 710 O O . GLU A 1 87 ? 11.916 4.369 -19.435 1.00 71.69 87 GLU A O 1
ATOM 715 N N . SER A 1 88 ? 10.175 5.708 -18.976 1.00 59.94 88 SER A N 1
ATOM 716 C CA . SER A 1 88 ? 9.392 5.185 -20.085 1.00 59.94 88 SER A CA 1
ATOM 717 C C . SER A 1 88 ? 10.166 5.426 -21.387 1.00 59.94 88 SER A C 1
ATOM 719 O O . SER A 1 88 ? 10.526 6.557 -21.727 1.00 59.94 88 SER A O 1
ATOM 721 N N . ALA A 1 89 ? 10.415 4.367 -22.162 1.00 53.31 89 ALA A N 1
ATOM 722 C CA . ALA A 1 89 ? 11.062 4.448 -23.478 1.00 53.31 89 ALA A CA 1
ATOM 723 C C . ALA A 1 89 ? 10.388 5.475 -24.423 1.00 53.31 89 ALA A C 1
ATOM 725 O O . ALA A 1 89 ? 10.986 5.927 -25.402 1.00 53.31 89 ALA A O 1
ATOM 726 N N . LYS A 1 90 ? 9.166 5.909 -24.086 1.00 51.94 90 LYS A N 1
ATOM 727 C CA . LYS A 1 90 ? 8.426 7.022 -24.691 1.00 51.94 90 LYS A CA 1
ATOM 728 C C . LYS A 1 90 ? 9.170 8.366 -24.624 1.00 51.94 90 LYS A C 1
ATOM 730 O O . LYS A 1 90 ? 9.037 9.158 -25.554 1.00 51.94 90 LYS A O 1
ATOM 735 N N . ASN A 1 91 ? 9.987 8.614 -23.599 1.00 50.50 91 ASN A N 1
ATOM 736 C CA . ASN A 1 91 ? 10.712 9.879 -23.428 1.00 50.50 91 ASN A CA 1
ATOM 737 C C . ASN A 1 91 ? 12.032 9.919 -24.213 1.00 50.50 91 ASN A C 1
ATOM 739 O O . ASN A 1 91 ? 12.353 10.934 -24.832 1.00 50.50 91 ASN A O 1
ATOM 743 N N . TYR A 1 92 ? 12.755 8.800 -24.304 1.00 45.97 92 TYR A N 1
ATOM 744 C CA . TYR A 1 92 ? 13.960 8.723 -25.140 1.00 45.97 92 TYR A CA 1
ATOM 745 C C . TYR A 1 92 ? 13.660 8.637 -26.636 1.00 45.97 92 TYR A C 1
ATOM 747 O O . TYR A 1 92 ? 14.401 9.214 -27.436 1.00 45.97 92 TYR A O 1
ATOM 755 N N . ALA A 1 93 ? 12.566 7.974 -27.026 1.00 48.19 93 ALA A N 1
ATOM 756 C CA . ALA A 1 93 ? 12.104 7.980 -28.411 1.00 48.19 93 ALA A CA 1
ATOM 757 C C . ALA A 1 93 ? 11.628 9.380 -28.851 1.00 48.19 93 ALA A C 1
ATOM 759 O O . ALA A 1 93 ? 11.877 9.772 -29.989 1.00 48.19 93 ALA A O 1
ATOM 760 N N . ARG A 1 94 ? 11.023 10.170 -27.946 1.00 52.44 94 ARG A N 1
ATOM 761 C CA . ARG A 1 94 ? 10.587 11.551 -28.232 1.00 52.44 94 ARG A CA 1
ATOM 762 C C . ARG A 1 94 ? 11.730 12.556 -28.361 1.00 52.44 94 ARG A C 1
ATOM 764 O O . ARG A 1 94 ? 11.639 13.460 -29.182 1.00 52.44 94 ARG A O 1
ATOM 771 N N . VAL A 1 95 ? 12.815 12.409 -27.599 1.00 53.50 95 VAL A N 1
ATOM 772 C CA . VAL A 1 95 ? 13.938 13.367 -27.662 1.00 53.50 95 VAL A CA 1
ATOM 773 C C . VAL A 1 95 ? 14.904 13.057 -28.813 1.00 53.50 95 VAL A C 1
ATOM 775 O O . VAL A 1 95 ? 15.561 13.965 -29.321 1.00 53.50 95 VAL A O 1
ATOM 778 N N . ARG A 1 96 ? 14.976 11.803 -29.285 1.00 57.09 96 ARG A N 1
ATOM 779 C CA . ARG A 1 96 ? 15.910 11.418 -30.360 1.00 57.09 96 ARG A CA 1
ATOM 780 C C . ARG A 1 96 ? 15.330 11.523 -31.782 1.00 57.09 96 ARG A C 1
ATOM 782 O O . ARG A 1 96 ? 16.088 11.396 -32.740 1.00 57.09 96 ARG A O 1
ATOM 789 N N . GLY A 1 97 ? 14.031 11.799 -31.934 1.00 60.97 97 GLY A N 1
ATOM 790 C CA . GLY A 1 97 ? 13.360 11.963 -33.228 1.00 60.97 97 GLY A CA 1
ATOM 791 C C . GLY A 1 97 ? 12.621 13.296 -33.340 1.00 60.97 97 GLY A C 1
ATOM 792 O O . GLY A 1 97 ? 11.462 13.384 -32.966 1.00 60.97 97 GLY A O 1
ATOM 793 N N . ASN A 1 98 ? 13.286 14.315 -33.897 1.00 68.62 98 ASN A N 1
ATOM 794 C CA . ASN A 1 98 ? 12.727 15.632 -34.239 1.00 68.62 98 ASN A CA 1
ATOM 795 C C . ASN A 1 98 ? 12.093 16.410 -33.0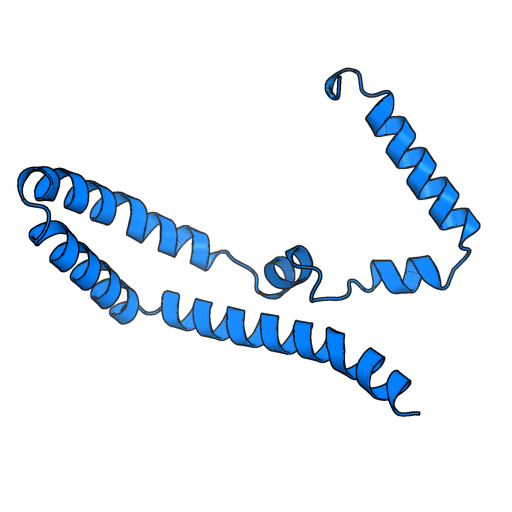61 1.00 68.62 98 ASN A C 1
ATOM 797 O O . ASN A 1 98 ? 10.884 16.372 -32.827 1.00 68.62 98 ASN A O 1
ATOM 801 N N . SER A 1 99 ? 12.910 17.231 -32.394 1.00 74.00 99 SER A N 1
ATOM 802 C CA . SER A 1 99 ? 12.477 18.150 -31.330 1.00 74.00 99 SER A CA 1
ATOM 803 C C . SER A 1 99 ? 11.339 19.094 -31.745 1.00 74.00 99 SER A C 1
ATOM 805 O O . SER A 1 99 ? 10.511 19.455 -30.909 1.00 74.00 99 SER A O 1
ATOM 807 N N . CYS A 1 100 ? 11.238 19.465 -33.028 1.00 78.38 100 CYS A N 1
ATOM 808 C CA . CYS A 1 100 ? 10.136 20.286 -33.529 1.00 78.38 100 CYS A CA 1
ATOM 809 C C . CYS A 1 100 ? 8.820 19.505 -33.633 1.00 78.38 100 CYS A C 1
ATOM 811 O O . CYS A 1 100 ? 7.767 20.098 -33.421 1.00 78.38 100 CYS A O 1
ATOM 813 N N . GLY A 1 101 ? 8.867 18.206 -33.947 1.00 81.00 101 GLY A N 1
ATOM 814 C CA . GLY A 1 101 ? 7.685 17.337 -33.962 1.00 81.00 101 GLY A CA 1
ATOM 815 C C . GLY A 1 101 ? 7.095 17.211 -32.562 1.00 81.00 101 GLY A C 1
ATOM 816 O O . GLY A 1 101 ? 5.945 17.566 -32.342 1.00 81.00 101 GLY A O 1
ATOM 817 N N . PHE A 1 102 ? 7.940 16.877 -31.584 1.00 78.62 102 PHE A N 1
ATOM 818 C CA . PHE A 1 102 ? 7.530 16.802 -30.182 1.00 78.62 102 PHE A CA 1
ATOM 819 C C . PHE A 1 102 ? 6.962 18.125 -29.646 1.00 78.62 102 PHE A C 1
ATOM 821 O O . PHE A 1 102 ? 5.933 18.123 -28.968 1.00 78.62 102 PHE A O 1
ATOM 828 N N . CYS A 1 103 ? 7.608 19.255 -29.959 1.00 83.19 103 CYS A N 1
ATOM 829 C CA . CYS A 1 103 ? 7.115 20.572 -29.556 1.00 83.19 103 CYS A CA 1
ATOM 830 C C . CYS A 1 103 ? 5.734 20.859 -30.165 1.00 83.19 103 CYS A C 1
ATOM 832 O O . CYS A 1 103 ? 4.825 21.268 -29.448 1.00 83.19 103 CYS A O 1
ATOM 834 N N . LYS A 1 104 ? 5.541 20.570 -31.459 1.00 87.81 104 LYS A N 1
ATOM 835 C CA . LYS A 1 104 ? 4.247 20.737 -32.134 1.00 87.81 104 LYS A CA 1
ATOM 836 C C . LYS A 1 104 ? 3.163 19.845 -31.539 1.00 87.81 104 LYS A C 1
ATOM 838 O O . LYS A 1 104 ? 2.079 20.348 -31.270 1.00 87.81 104 LYS A O 1
ATOM 843 N N . ASP A 1 105 ? 3.462 18.575 -31.291 1.00 84.31 105 ASP A N 1
ATOM 844 C CA . ASP A 1 105 ? 2.497 17.618 -30.741 1.00 84.31 105 ASP A CA 1
ATOM 845 C C . ASP A 1 105 ? 2.082 18.006 -29.317 1.00 84.31 105 ASP A C 1
ATOM 847 O O . ASP A 1 105 ? 0.901 17.996 -28.980 1.00 84.31 105 ASP A O 1
ATOM 851 N N . THR A 1 106 ? 3.052 18.413 -28.494 1.00 83.12 106 THR A N 1
ATOM 852 C CA . THR A 1 106 ? 2.805 18.849 -27.112 1.00 83.12 106 THR A CA 1
ATOM 853 C C . THR A 1 106 ? 1.989 20.139 -27.076 1.00 83.12 106 THR A C 1
ATOM 855 O O . THR A 1 106 ? 1.027 20.232 -26.318 1.00 83.12 106 THR A O 1
ATOM 858 N N . VAL A 1 107 ? 2.327 21.126 -27.915 1.00 88.88 107 VAL A N 1
ATOM 859 C CA . VAL A 1 107 ? 1.563 22.380 -28.026 1.00 88.88 107 VAL A CA 1
ATOM 860 C C . VAL A 1 107 ? 0.156 22.120 -28.562 1.00 88.88 107 VAL A C 1
ATOM 862 O O . VAL A 1 107 ? -0.794 22.699 -28.048 1.00 88.88 107 VAL A O 1
ATOM 865 N N . ALA A 1 108 ? -0.009 21.234 -29.546 1.00 88.69 108 ALA A N 1
ATOM 866 C CA . ALA A 1 108 ? -1.322 20.868 -30.069 1.00 88.69 108 ALA A CA 1
ATOM 867 C C . ALA A 1 108 ? -2.198 20.209 -28.995 1.00 88.69 108 ALA A C 1
ATOM 869 O O . ALA A 1 108 ? -3.363 20.569 -28.860 1.00 88.69 108 ALA A O 1
ATOM 870 N N . GLN A 1 109 ? -1.631 19.304 -28.195 1.00 84.06 109 GLN A N 1
ATOM 871 C CA . GLN A 1 109 ? -2.347 18.660 -27.096 1.00 84.06 109 GLN A CA 1
ATOM 872 C C . GLN A 1 109 ? -2.730 19.664 -25.996 1.00 84.06 109 GLN A C 1
ATOM 874 O O . GLN A 1 109 ? -3.879 19.695 -25.575 1.00 84.06 109 GLN A O 1
ATOM 879 N N . LEU A 1 110 ? -1.812 20.554 -25.602 1.00 82.38 110 LEU A N 1
ATOM 880 C CA . LEU A 1 110 ? -2.100 21.651 -24.667 1.00 82.38 110 LEU A CA 1
ATOM 881 C C . LEU A 1 110 ? -3.199 22.591 -25.180 1.00 82.38 110 LEU A C 1
ATOM 883 O O . LEU A 1 110 ? -4.012 23.070 -24.398 1.00 82.38 110 LEU A O 1
ATOM 887 N N . LEU A 1 111 ? -3.240 22.865 -26.485 1.00 83.44 111 LEU A N 1
ATOM 888 C CA . LEU A 1 111 ? -4.280 23.699 -27.087 1.00 83.44 111 LEU A CA 1
ATOM 889 C C . LEU A 1 111 ? -5.658 23.033 -27.069 1.00 83.44 111 LEU A C 1
ATOM 891 O O . LEU A 1 111 ? -6.653 23.749 -27.013 1.00 83.44 111 LEU A O 1
ATOM 895 N N . VAL A 1 112 ? -5.736 21.702 -27.122 1.00 84.75 112 VAL A N 1
ATOM 896 C CA . VAL A 1 112 ? -7.007 20.984 -26.950 1.00 84.75 112 VAL A CA 1
ATOM 897 C C . VAL A 1 112 ? -7.507 21.163 -25.518 1.00 84.75 112 VAL A C 1
ATOM 899 O O . VAL A 1 112 ? -8.627 21.618 -25.336 1.00 84.75 112 VAL A O 1
ATOM 902 N N . GLU A 1 113 ? -6.643 20.935 -24.528 1.00 79.38 113 GLU A N 1
ATOM 903 C CA . GLU A 1 113 ? -6.968 21.092 -23.099 1.00 79.38 113 GLU A CA 1
ATOM 904 C C . GLU A 1 113 ? -7.377 22.529 -22.730 1.00 79.38 113 GLU A C 1
ATOM 906 O O . GLU A 1 113 ? -8.290 22.740 -21.940 1.00 79.38 113 GLU A O 1
ATOM 911 N N . LEU A 1 114 ? -6.727 23.539 -23.321 1.00 77.62 114 LEU A N 1
ATOM 912 C CA . LEU A 1 114 ? -7.042 24.953 -23.072 1.00 77.62 114 LEU A CA 1
ATOM 913 C C . LEU A 1 114 ? -8.357 25.417 -23.707 1.00 77.62 114 LEU A C 1
ATOM 915 O O . LEU A 1 114 ? -8.925 26.417 -23.267 1.00 77.62 114 LEU A O 1
ATOM 919 N N . ASN A 1 115 ? -8.795 24.750 -24.774 1.00 77.31 115 ASN A N 1
ATOM 920 C CA . ASN A 1 115 ? -10.047 25.064 -25.459 1.00 77.31 115 ASN A CA 1
ATOM 921 C C . ASN A 1 115 ? -11.194 24.151 -25.022 1.00 77.31 115 ASN A C 1
ATOM 923 O O . ASN A 1 115 ? -12.318 24.346 -25.488 1.00 77.31 115 ASN A O 1
ATOM 927 N N . ASP A 1 116 ? -10.919 23.179 -24.153 1.00 81.94 116 ASP A N 1
ATOM 928 C CA . ASP A 1 116 ? -11.949 22.367 -23.537 1.00 81.94 116 ASP A CA 1
ATOM 929 C C . ASP A 1 116 ? -12.752 23.245 -22.555 1.00 81.94 116 ASP A C 1
ATOM 931 O O . ASP A 1 116 ? -12.182 23.795 -21.604 1.00 81.94 116 ASP A O 1
ATOM 935 N N . PRO A 1 117 ? -14.060 23.456 -22.798 1.00 63.50 117 PRO A N 1
ATOM 936 C CA . PRO A 1 117 ? -14.901 24.279 -21.936 1.00 63.50 117 PRO A CA 1
ATOM 937 C C . PRO A 1 117 ? -15.070 23.700 -20.526 1.00 63.50 117 PRO A C 1
ATOM 939 O O . PRO A 1 117 ? -15.473 24.452 -19.642 1.00 63.50 117 PRO A O 1
ATOM 942 N N . ASP A 1 118 ? -14.748 22.421 -20.308 1.00 65.06 118 ASP A N 1
ATOM 943 C CA . ASP A 1 118 ? -14.835 21.767 -18.999 1.00 65.06 118 ASP A CA 1
ATOM 944 C C . ASP A 1 118 ? -13.582 22.007 -18.124 1.00 65.06 118 ASP A C 1
ATOM 946 O O . ASP A 1 118 ? -13.607 21.748 -16.919 1.00 65.06 118 ASP A O 1
ATOM 950 N N . THR A 1 119 ? -12.496 22.553 -18.694 1.00 60.38 119 THR A N 1
ATOM 951 C CA . THR A 1 119 ? -11.233 22.865 -17.987 1.00 60.38 119 THR A CA 1
ATOM 952 C C . THR A 1 119 ? -11.189 24.307 -17.437 1.00 60.38 119 THR A C 1
ATOM 954 O O . THR A 1 119 ? -10.188 24.708 -16.835 1.00 60.38 119 THR A O 1
ATOM 957 N N . LYS A 1 120 ? -12.254 25.110 -17.615 1.00 48.69 120 LYS A N 1
ATOM 958 C CA . LYS A 1 120 ? -12.341 26.520 -17.177 1.00 48.69 120 LYS A CA 1
ATOM 959 C C . LYS A 1 120 ? -13.423 26.780 -16.130 1.00 48.69 120 LYS A C 1
ATOM 961 O O . LYS A 1 120 ? -14.552 26.280 -16.295 1.00 48.69 120 LYS A O 1
#

InterPro domains:
  IPR007856 Saposin-like type B, region 1 [PF05184] (14-49)
  IPR008138 Saposin B type, region 2 [PF03489] (54-86)
  IPR008139 Saposin B type domain [PS50015] (11-90)
  IPR008139 Saposin B type domain [SM00741] (13-86)
  IPR011001 Saposin-like [SSF47862] (13-89)
  IPR051428 Sphingolipid Activators and Surfactant Proteins [PTHR11480] (10-120)

Sequence (120 aa):
MQQLYLKLYGKSDACTICEEYTTEVLDYLKDNNTHVEIIDSLHNTCHHLLSFNQQCLKLVDYYVPLFFSEIARINPGELCDKFNLCESAKNYARVRGNSCGFCKDTVAQLLVELNDPDTK

Radius of gyration: 22.61 Å; chains: 1; bounding box: 49×39×61 Å

Foldseek 3Di:
DVVVCCVVCVQVVLLVCQLVVLVVVLVCLVDPVSLVVVLVVQLVVLVVVVPCSVVSNVCSVPVSVVVSVVSNPDHSNVVCVVVVSDDDVVVVVQVVPDPPVNVVVVVVVVVVLVPPPVND

Secondary structure (DSSP, 8-state):
-HHHHHHHHTTHHHHHHHHHHHHHHHHHTT-HHHHHHHHHHHHHHHHTSGGGHHHHHHHHHHHHHHHHHHHTT--HHHHHHHTT-S--HHHHHHHHS-HHHHHHHHHHHHHHHHH-GGG-

Organism: Trifolium pratense (NCBI:txid57577)

pLDDT: mean 83.37, std 17.37, range [45.38, 98.69]